Protein AF-A0A842QML7-F1 (afdb_monomer_lite)

Secondary structure (DSSP, 8-state):
-HHHHHHHHHHHHHHHTT-HHHHHHHHHHHHHTTSS-HHHHHHHHHHHHHHHHHHHHHHHHHHHHHHHHHHHHHHHHHHHHHHHHHHHHHT-

pLDDT: mean 72.9, std 10.42, range [48.03, 86.75]

Foldseek 3Di:
DVVVVVVLLVVQCVVQVPDLVSLLVSLVVCVVVVNDDPVVSVVSSVVSVVVSVVVVVVCVVVVVVVVVVVVVVVVVVVVVVVVVVVVVVVVD

Radius of gyration: 24.63 Å; chains: 1; bounding box: 55×16×68 Å

Structure (mmCIF, N/CA/C/O backbone):
data_AF-A0A842QML7-F1
#
_entry.id   AF-A0A842QML7-F1
#
loop_
_atom_site.group_PDB
_atom_site.id
_atom_site.type_symbol
_atom_site.label_atom_id
_atom_site.label_alt_id
_atom_site.label_comp_id
_atom_site.label_asym_id
_atom_site.label_entity_id
_atom_site.label_seq_id
_atom_site.pdbx_PDB_ins_code
_atom_site.Cartn_x
_atom_site.Cartn_y
_atom_site.Cartn_z
_atom_site.occupancy
_atom_site.B_iso_or_equiv
_atom_site.auth_seq_id
_atom_site.auth_comp_id
_atom_site.auth_asym_id
_atom_site.auth_atom_id
_atom_site.pdbx_PDB_model_num
ATOM 1 N N . MET A 1 1 ? -24.399 -3.023 6.210 1.00 48.38 1 MET A N 1
ATOM 2 C CA . MET A 1 1 ? -23.421 -2.572 7.237 1.00 48.38 1 MET A CA 1
ATOM 3 C C . MET A 1 1 ? -21.976 -2.980 6.935 1.00 48.38 1 MET A C 1
ATOM 5 O O . MET A 1 1 ? -21.125 -2.101 6.936 1.00 48.38 1 MET A O 1
ATOM 9 N N . LYS A 1 2 ? -21.661 -4.261 6.657 1.00 53.47 2 LYS A N 1
ATOM 10 C CA . LYS A 1 2 ? -20.277 -4.693 6.330 1.00 53.47 2 LYS A CA 1
ATOM 11 C C . LYS A 1 2 ? -19.659 -3.959 5.129 1.00 53.47 2 LYS A C 1
ATOM 13 O O . LYS A 1 2 ? -18.466 -3.677 5.152 1.00 53.47 2 LYS A O 1
ATOM 18 N N . GLU A 1 3 ? -20.458 -3.637 4.114 1.00 55.38 3 GLU A N 1
ATOM 19 C CA . GLU A 1 3 ? -19.985 -2.938 2.909 1.00 55.38 3 GLU A CA 1
ATOM 20 C C . GLU A 1 3 ? -19.673 -1.465 3.169 1.00 55.38 3 GLU A C 1
ATOM 22 O O . GLU A 1 3 ? -18.588 -1.010 2.843 1.00 55.38 3 GLU A O 1
ATOM 27 N N . THR A 1 4 ? -20.524 -0.754 3.906 1.00 62.28 4 THR A N 1
ATOM 28 C CA . THR A 1 4 ? -20.290 0.650 4.280 1.00 62.28 4 THR A CA 1
ATOM 29 C C . THR A 1 4 ? -19.011 0.828 5.103 1.00 62.28 4 THR A C 1
ATOM 31 O O . THR A 1 4 ? -18.260 1.778 4.900 1.00 62.28 4 THR A O 1
ATOM 34 N N . ILE A 1 5 ? -18.720 -0.111 6.013 1.00 60.50 5 ILE A N 1
ATOM 35 C CA . ILE A 1 5 ? -17.463 -0.113 6.775 1.00 60.50 5 ILE A CA 1
ATOM 36 C C . ILE A 1 5 ? -16.282 -0.365 5.838 1.00 60.50 5 ILE A C 1
ATOM 38 O O . ILE A 1 5 ? -15.260 0.296 5.976 1.00 60.50 5 ILE A O 1
ATOM 42 N N . ARG A 1 6 ? -16.416 -1.287 4.877 1.00 57.78 6 ARG A N 1
ATOM 43 C CA . ARG A 1 6 ? -15.380 -1.584 3.880 1.00 57.78 6 ARG A CA 1
ATOM 44 C C . ARG A 1 6 ? -15.099 -0.385 2.973 1.00 57.78 6 ARG A C 1
ATOM 46 O O . ARG A 1 6 ? -13.933 -0.132 2.693 1.00 57.78 6 ARG A O 1
ATOM 53 N N . ASP A 1 7 ? -16.117 0.372 2.588 1.00 57.34 7 ASP A N 1
ATOM 54 C CA . ASP A 1 7 ? -15.974 1.548 1.726 1.00 57.34 7 ASP A CA 1
ATOM 55 C C . ASP A 1 7 ? -15.379 2.740 2.475 1.00 57.34 7 ASP A C 1
ATOM 57 O O . ASP A 1 7 ? -14.424 3.351 2.000 1.00 57.34 7 ASP A O 1
ATOM 61 N N . ILE A 1 8 ? -15.836 3.014 3.701 1.00 60.75 8 ILE A N 1
ATOM 62 C CA . ILE A 1 8 ? -15.225 4.030 4.577 1.00 60.75 8 ILE A CA 1
ATOM 63 C C . ILE A 1 8 ? -13.778 3.650 4.904 1.00 60.75 8 ILE A C 1
ATOM 65 O O . ILE A 1 8 ? -12.899 4.509 4.979 1.00 60.75 8 ILE A O 1
ATOM 69 N N . PHE A 1 9 ? -13.512 2.358 5.072 1.00 60.72 9 PHE A N 1
ATOM 70 C CA . PHE A 1 9 ? -12.173 1.838 5.268 1.00 60.72 9 PHE A CA 1
ATOM 71 C C . PHE A 1 9 ? -11.314 2.008 4.018 1.00 60.72 9 PHE A C 1
ATOM 73 O O . PHE A 1 9 ? -10.198 2.482 4.142 1.00 60.72 9 PHE A O 1
ATOM 80 N N . LEU A 1 10 ? -11.809 1.698 2.820 1.00 60.28 10 LEU A N 1
ATOM 81 C CA . LEU A 1 10 ? -11.080 1.896 1.563 1.00 60.28 10 LEU A CA 1
ATOM 82 C C . LEU A 1 10 ? -10.828 3.381 1.270 1.00 60.28 10 LEU A C 1
ATOM 84 O O . LEU A 1 10 ? -9.717 3.733 0.881 1.00 60.28 10 LEU A O 1
ATOM 88 N N . MET A 1 11 ? -11.794 4.262 1.540 1.00 58.31 11 MET A N 1
ATOM 89 C CA . MET A 1 11 ? -11.622 5.716 1.431 1.00 58.31 11 MET A CA 1
ATOM 90 C C . MET A 1 11 ? -10.637 6.254 2.480 1.00 58.31 11 MET A C 1
ATOM 92 O O . MET A 1 11 ? -9.763 7.064 2.166 1.00 58.31 11 MET A O 1
ATOM 96 N N . GLY A 1 12 ? -10.718 5.759 3.718 1.00 55.59 12 GLY A N 1
ATOM 97 C CA . GLY A 1 12 ? -9.793 6.096 4.798 1.00 55.59 12 GLY A CA 1
ATOM 98 C C . GLY A 1 12 ? -8.380 5.570 4.547 1.00 55.59 12 GLY A C 1
ATOM 99 O O . GLY A 1 12 ? -7.412 6.283 4.766 1.00 55.59 12 GLY A O 1
ATOM 100 N N . VAL A 1 13 ? -8.236 4.355 4.023 1.00 54.75 13 VAL A N 1
ATOM 101 C CA . VAL A 1 13 ? -6.957 3.750 3.626 1.00 54.75 13 VAL A CA 1
ATOM 102 C C . VAL A 1 13 ? -6.373 4.486 2.421 1.00 54.75 13 VAL A C 1
ATOM 104 O O . VAL A 1 13 ? -5.176 4.766 2.418 1.00 54.75 13 VAL A O 1
ATOM 107 N N . GLY A 1 14 ? -7.200 4.885 1.452 1.00 56.28 14 GLY A N 1
ATOM 108 C CA . GLY A 1 14 ? -6.779 5.685 0.301 1.00 56.28 14 GLY A CA 1
ATOM 109 C C . GLY A 1 14 ? -6.130 7.011 0.707 1.00 56.28 14 GLY A C 1
ATOM 110 O O . GLY A 1 14 ? -5.072 7.354 0.189 1.00 56.28 14 GLY A O 1
ATOM 111 N N . ALA A 1 15 ? -6.689 7.707 1.704 1.00 50.72 15 ALA A N 1
ATOM 112 C CA . ALA A 1 15 ? -6.170 8.993 2.185 1.00 50.72 15 ALA A CA 1
ATOM 113 C C . ALA A 1 15 ? -5.152 8.893 3.351 1.00 50.72 15 ALA A C 1
ATOM 115 O O . ALA A 1 15 ? -4.383 9.829 3.588 1.00 50.72 15 ALA A O 1
ATOM 116 N N . ALA A 1 16 ? -5.122 7.783 4.103 1.00 51.88 16 ALA A N 1
ATOM 117 C CA . ALA A 1 16 ? -4.378 7.664 5.368 1.00 51.88 16 ALA A CA 1
ATOM 118 C C . ALA A 1 16 ? -3.282 6.577 5.406 1.00 51.88 16 ALA A C 1
ATOM 120 O O . ALA A 1 16 ? -2.575 6.485 6.414 1.00 51.88 16 ALA A O 1
ATOM 121 N N . SER A 1 17 ? -3.098 5.772 4.350 1.00 56.22 17 SER A N 1
ATOM 122 C CA . SER A 1 17 ? -2.298 4.523 4.365 1.00 56.22 17 SER A CA 1
ATOM 123 C C . SER A 1 17 ? -0.805 4.627 4.711 1.00 56.22 17 SER A C 1
ATOM 125 O O . SER A 1 17 ? -0.129 3.598 4.822 1.00 56.22 17 SER A O 1
ATOM 127 N N . LEU A 1 18 ? -0.234 5.805 4.955 1.00 56.53 18 LEU A N 1
ATOM 128 C CA . LEU A 1 18 ? 1.207 5.888 5.188 1.00 56.53 18 LEU A CA 1
ATOM 129 C C . LEU A 1 18 ? 1.645 5.570 6.625 1.00 56.53 18 LEU A C 1
ATOM 131 O O . LEU A 1 18 ? 2.732 5.013 6.778 1.00 56.53 18 LEU A O 1
ATOM 135 N N . THR A 1 19 ? 0.833 5.763 7.673 1.00 68.38 19 THR A N 1
ATOM 136 C CA . THR A 1 19 ? 1.308 5.560 9.063 1.00 68.38 19 THR A CA 1
ATOM 137 C C . THR A 1 19 ? 0.285 4.937 10.018 1.00 68.38 19 THR A C 1
ATOM 139 O O . THR A 1 19 ? -0.894 5.281 10.018 1.00 68.38 19 THR A O 1
ATOM 142 N N . ARG A 1 20 ? 0.772 4.052 10.906 1.00 72.75 20 ARG A N 1
ATOM 143 C CA . ARG A 1 20 ? -0.012 3.394 11.973 1.00 72.75 20 ARG A CA 1
ATOM 144 C C . ARG A 1 20 ? -0.787 4.397 12.838 1.00 72.75 20 ARG A C 1
ATOM 146 O O . ARG A 1 20 ? -1.950 4.176 13.141 1.00 72.75 20 ARG A O 1
ATOM 153 N N . LYS A 1 21 ? -0.172 5.544 13.139 1.00 71.62 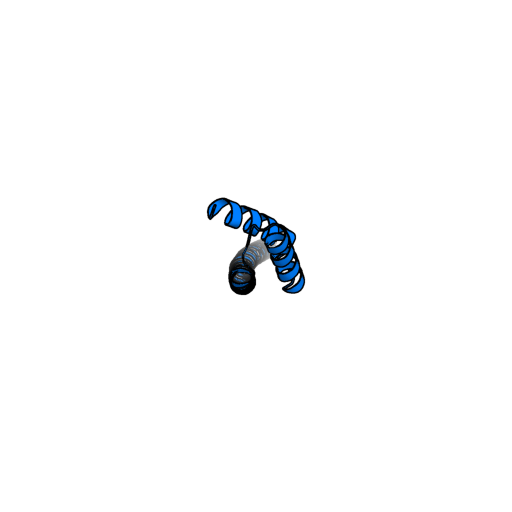21 LYS A N 1
ATOM 154 C CA . LYS A 1 21 ? -0.774 6.641 13.912 1.00 71.62 21 LYS A CA 1
ATOM 155 C C . LYS A 1 21 ? -2.022 7.232 13.242 1.00 71.62 21 LYS A C 1
ATOM 157 O O . LYS A 1 21 ? -2.990 7.568 13.916 1.00 71.62 21 LYS A O 1
ATOM 162 N N . LYS A 1 22 ? -2.025 7.344 11.909 1.00 73.75 22 LYS A N 1
ATOM 163 C CA . LYS A 1 22 ? -3.204 7.805 11.163 1.00 73.75 22 LYS A CA 1
ATOM 164 C C . LYS A 1 22 ? -4.309 6.750 11.161 1.00 73.75 22 LYS A C 1
ATOM 166 O O . LYS A 1 22 ? -5.455 7.109 11.398 1.00 73.75 22 LYS A O 1
ATOM 171 N N . ALA A 1 23 ? -3.963 5.472 10.997 1.00 73.38 23 ALA A N 1
ATOM 172 C CA . ALA A 1 23 ? -4.921 4.370 11.115 1.00 73.38 23 ALA A CA 1
ATOM 173 C C . ALA A 1 23 ? -5.587 4.335 12.504 1.00 73.38 23 ALA A C 1
ATOM 175 O O . ALA A 1 23 ? -6.809 4.263 12.602 1.00 73.38 23 ALA A O 1
ATOM 176 N N . GLU A 1 24 ? -4.800 4.480 13.573 1.00 77.19 24 GLU A N 1
ATOM 177 C CA . GLU A 1 24 ? -5.301 4.574 14.949 1.00 77.19 24 GLU A CA 1
ATOM 178 C C . GLU A 1 24 ? -6.252 5.763 15.140 1.00 77.19 24 GLU A C 1
ATOM 180 O O . GLU A 1 24 ? -7.315 5.607 15.739 1.00 77.19 24 GLU A O 1
ATOM 185 N N . ASN A 1 25 ? -5.927 6.935 14.586 1.00 79.06 25 ASN A N 1
ATOM 186 C CA . ASN A 1 25 ? -6.798 8.111 14.657 1.00 79.06 25 ASN A CA 1
ATOM 187 C C . ASN A 1 25 ? -8.117 7.919 13.895 1.00 79.06 25 ASN A C 1
ATOM 189 O O . ASN A 1 25 ? -9.176 8.269 14.416 1.00 79.06 25 ASN A O 1
ATOM 193 N N . THR A 1 26 ? -8.074 7.345 12.691 1.00 75.75 26 THR A N 1
ATOM 194 C CA . THR A 1 26 ? -9.277 7.062 11.894 1.00 75.75 26 THR A CA 1
ATOM 195 C C . THR A 1 26 ? -10.179 6.065 12.609 1.00 75.75 26 THR A C 1
ATOM 197 O O . THR A 1 26 ? -11.380 6.294 12.736 1.00 75.75 26 THR A O 1
ATOM 200 N N . VAL A 1 27 ? -9.604 4.988 13.144 1.00 77.75 27 VAL A N 1
ATOM 201 C CA . VAL A 1 27 ? -10.365 3.973 13.875 1.00 77.75 27 VAL A CA 1
ATOM 202 C C . VAL A 1 27 ? -10.935 4.543 15.174 1.00 77.75 27 VAL A C 1
ATOM 204 O O . VAL A 1 27 ? -12.112 4.334 15.453 1.00 77.75 27 VAL A O 1
ATOM 207 N N . ARG A 1 28 ? -10.177 5.353 15.926 1.00 81.00 28 ARG A N 1
ATOM 208 C CA . ARG A 1 28 ? -10.703 6.065 17.106 1.00 81.00 28 ARG A CA 1
ATOM 209 C C . ARG A 1 28 ? -11.863 6.995 16.759 1.00 81.00 28 ARG A C 1
ATOM 211 O O . ARG A 1 28 ? -12.813 7.079 17.530 1.00 81.00 28 ARG A O 1
ATOM 218 N N . ALA A 1 29 ? -11.812 7.684 15.620 1.00 79.56 29 ALA A N 1
ATOM 219 C CA . ALA A 1 29 ? -12.914 8.531 15.171 1.00 79.56 29 ALA A CA 1
ATOM 220 C C . ALA A 1 29 ? -14.172 7.709 14.842 1.00 79.56 29 ALA A C 1
ATOM 222 O O . ALA A 1 29 ? -15.279 8.137 15.156 1.00 79.56 29 ALA A O 1
ATOM 223 N N . LEU A 1 30 ? -14.009 6.518 14.260 1.00 78.44 30 LEU A N 1
ATOM 224 C CA . LEU A 1 30 ? -15.116 5.603 13.969 1.00 78.44 30 LEU A CA 1
ATOM 225 C C . LEU A 1 30 ? -15.719 4.993 15.243 1.00 78.44 30 LEU A C 1
ATOM 227 O O . LEU A 1 30 ? -16.939 4.886 15.341 1.00 78.44 30 LEU A O 1
ATOM 231 N N . VAL A 1 31 ? -14.889 4.679 16.242 1.00 82.25 31 VAL A N 1
ATOM 232 C CA . VAL A 1 31 ? -15.354 4.250 17.571 1.00 82.25 31 VAL A CA 1
ATOM 233 C C . VAL A 1 31 ? -16.124 5.372 18.268 1.00 82.25 31 VAL A C 1
ATOM 235 O O . VAL A 1 31 ? -17.231 5.155 18.748 1.00 82.25 31 VAL A O 1
ATOM 238 N N . LYS A 1 32 ? -15.596 6.605 18.255 1.00 82.44 32 LYS A N 1
ATOM 239 C CA . LYS A 1 32 ? -16.284 7.780 18.822 1.00 82.44 32 LYS A CA 1
ATOM 240 C C . LYS A 1 32 ? -17.636 8.069 18.169 1.00 82.44 32 LYS A C 1
ATOM 242 O O . LYS A 1 32 ? -18.513 8.615 18.822 1.00 82.44 32 LYS A O 1
ATOM 247 N N . LYS A 1 33 ? -17.804 7.715 16.893 1.00 82.88 33 LYS A N 1
ATOM 248 C CA . LYS A 1 33 ? -19.070 7.852 16.159 1.00 82.88 33 LYS A CA 1
ATOM 249 C C . LYS A 1 33 ? -20.049 6.697 16.413 1.00 82.88 33 LYS A C 1
ATOM 251 O O . LYS A 1 33 ? -21.103 6.674 15.791 1.00 82.88 33 LYS A O 1
ATOM 256 N N . GLY A 1 34 ? -19.701 5.731 17.269 1.00 80.75 34 GLY A N 1
ATOM 257 C CA . GLY A 1 34 ? -20.527 4.551 17.549 1.00 80.75 34 GLY A CA 1
ATOM 258 C C . GLY A 1 34 ? -20.590 3.545 16.396 1.00 80.75 34 GLY A C 1
ATOM 259 O O . GLY A 1 34 ? -21.381 2.612 16.435 1.00 80.75 34 GLY A O 1
ATOM 260 N N . ILE A 1 35 ? -19.762 3.725 15.362 1.00 77.81 35 ILE A N 1
ATOM 261 C CA . ILE A 1 35 ? -19.741 2.868 14.167 1.00 77.81 35 ILE A CA 1
ATOM 262 C C . ILE A 1 35 ? -18.936 1.589 14.437 1.00 77.81 35 ILE A C 1
ATOM 264 O O . ILE A 1 35 ? -19.152 0.566 13.790 1.00 77.81 35 ILE A O 1
ATOM 268 N N . LEU A 1 36 ? -17.993 1.647 15.382 1.00 76.00 36 LEU A N 1
ATOM 269 C CA . LEU A 1 36 ? -17.134 0.531 15.763 1.00 76.00 36 LEU A CA 1
ATOM 270 C C . LEU A 1 36 ? -17.078 0.351 17.276 1.00 76.00 36 LEU A C 1
ATOM 272 O O . LEU A 1 36 ? -16.970 1.319 18.023 1.00 76.00 36 LEU A O 1
ATOM 276 N N . ASP A 1 37 ? -17.060 -0.907 17.707 1.00 80.12 37 ASP A N 1
ATOM 277 C CA . ASP A 1 37 ? -16.781 -1.265 19.094 1.00 80.12 37 ASP A CA 1
ATOM 278 C C . ASP A 1 37 ? -15.277 -1.103 19.399 1.00 80.12 37 ASP A C 1
ATOM 280 O O . ASP A 1 37 ? -14.410 -1.375 18.556 1.00 80.12 37 ASP A O 1
ATOM 284 N N . ASN A 1 38 ? -14.949 -0.703 20.629 1.00 76.81 38 ASN A N 1
ATOM 285 C CA . ASN A 1 38 ? -13.576 -0.652 21.133 1.00 76.81 38 ASN A CA 1
ATOM 286 C C . ASN A 1 38 ? -12.839 -1.989 20.967 1.00 76.81 38 ASN A C 1
ATOM 288 O O . ASN A 1 38 ? -11.654 -1.979 20.630 1.00 76.81 38 ASN A O 1
ATOM 292 N N . LYS A 1 39 ? -13.512 -3.135 21.123 1.00 77.75 39 LYS A N 1
ATOM 293 C CA . LYS A 1 39 ? -12.898 -4.456 20.894 1.00 77.75 39 LYS A CA 1
ATOM 294 C C . LYS A 1 39 ? -12.495 -4.674 19.434 1.00 77.75 39 LYS A C 1
ATOM 296 O O . LYS A 1 39 ? -11.445 -5.252 19.168 1.00 77.75 39 LYS A O 1
ATOM 301 N N . GLN A 1 40 ? -13.287 -4.173 18.489 1.00 73.81 40 GLN A N 1
ATOM 302 C CA . GLN A 1 40 ? -13.039 -4.347 17.052 1.00 73.81 40 GLN A CA 1
ATOM 303 C C . GLN A 1 40 ? -11.971 -3.384 16.518 1.00 73.81 40 GLN A C 1
ATOM 305 O O . GLN A 1 40 ? -11.361 -3.637 15.479 1.00 73.81 40 GLN A O 1
ATOM 310 N N . SER A 1 41 ? -11.700 -2.296 17.242 1.00 73.25 41 SER A N 1
ATOM 311 C CA . SER A 1 41 ? -10.734 -1.270 16.843 1.00 73.25 41 SER A CA 1
ATOM 312 C C . SER A 1 41 ? -9.320 -1.827 16.612 1.00 73.25 41 SER A C 1
ATOM 314 O O . SER A 1 41 ? -8.704 -1.560 15.576 1.00 73.25 41 SER A O 1
ATOM 316 N N . GLY A 1 42 ? -8.821 -2.660 17.532 1.00 76.81 42 GLY A N 1
ATOM 317 C CA . GLY A 1 42 ? -7.478 -3.238 17.462 1.00 76.81 42 GLY A CA 1
ATOM 318 C C . GLY A 1 42 ? -7.310 -4.224 16.305 1.00 76.81 42 GLY A C 1
ATOM 319 O O . GLY A 1 42 ? -6.307 -4.178 15.586 1.00 76.81 42 GLY A O 1
ATOM 320 N N . GLU A 1 43 ? -8.310 -5.077 16.071 1.00 81.19 43 GLU A N 1
ATOM 321 C CA . GLU A 1 43 ? -8.314 -6.001 14.931 1.00 81.19 43 GLU A CA 1
ATOM 322 C C . GLU A 1 43 ? -8.311 -5.259 13.599 1.00 81.19 43 GLU A C 1
ATOM 324 O O . GLU A 1 43 ? -7.571 -5.627 12.685 1.00 81.19 43 GLU A O 1
ATOM 329 N N . ILE A 1 44 ? -9.095 -4.187 13.497 1.00 77.31 44 ILE A N 1
ATOM 330 C CA . ILE A 1 44 ? -9.183 -3.382 12.282 1.00 77.31 44 ILE A CA 1
ATOM 331 C C . ILE A 1 44 ? -7.842 -2.724 11.988 1.00 77.31 44 ILE A C 1
ATOM 333 O O . ILE A 1 44 ? -7.360 -2.859 10.865 1.00 77.31 44 ILE A O 1
ATOM 337 N N . ILE A 1 45 ? -7.191 -2.114 12.986 1.00 76.56 45 ILE A N 1
ATOM 338 C CA . ILE A 1 45 ? -5.854 -1.515 12.837 1.00 76.56 45 ILE A CA 1
ATOM 339 C C . ILE A 1 45 ? -4.847 -2.558 12.333 1.00 76.56 45 ILE A C 1
ATOM 341 O O . ILE A 1 45 ? -4.145 -2.330 11.344 1.00 76.56 45 ILE A O 1
ATOM 345 N N . ASN A 1 46 ? -4.808 -3.732 12.967 1.00 81.00 46 ASN A N 1
ATOM 346 C CA . ASN A 1 46 ? -3.913 -4.817 12.567 1.00 81.00 46 ASN A CA 1
ATOM 347 C C . ASN A 1 46 ? -4.199 -5.304 11.142 1.00 81.00 46 ASN A C 1
ATOM 349 O O . ASN A 1 46 ? -3.269 -5.562 10.370 1.00 81.00 46 ASN A O 1
ATOM 353 N N . ARG A 1 47 ? -5.476 -5.385 10.760 1.00 79.25 47 ARG A N 1
ATOM 354 C CA . ARG A 1 47 ? -5.888 -5.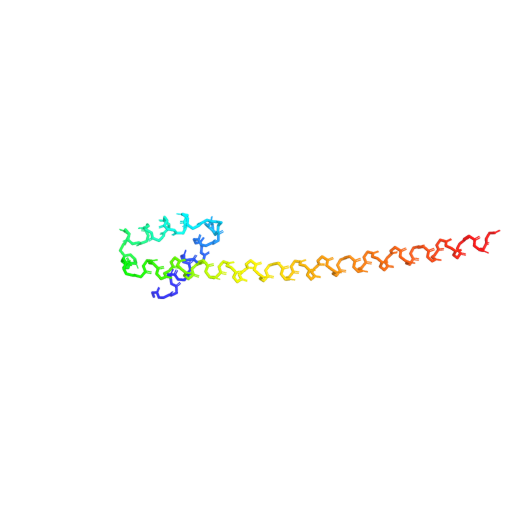749 9.405 1.00 79.25 47 ARG A CA 1
ATOM 355 C C . ARG A 1 47 ? -5.442 -4.706 8.381 1.00 79.25 47 ARG A C 1
ATOM 357 O O . ARG A 1 47 ? -4.906 -5.112 7.353 1.00 79.25 47 ARG A O 1
ATOM 364 N N . MET A 1 48 ? -5.547 -3.400 8.670 1.00 75.94 48 MET A N 1
ATOM 365 C CA . MET A 1 48 ? -5.038 -2.356 7.755 1.00 75.94 48 MET A CA 1
ATOM 366 C C . MET A 1 48 ? -3.534 -2.478 7.557 1.00 75.94 48 MET A C 1
ATOM 368 O O . MET A 1 48 ? -3.053 -2.343 6.437 1.00 75.94 48 MET A O 1
ATOM 372 N N . MET A 1 49 ? -2.781 -2.746 8.626 1.00 78.94 49 MET A N 1
ATOM 373 C CA . MET A 1 49 ? -1.325 -2.867 8.533 1.00 78.94 49 MET A CA 1
ATOM 374 C C . MET A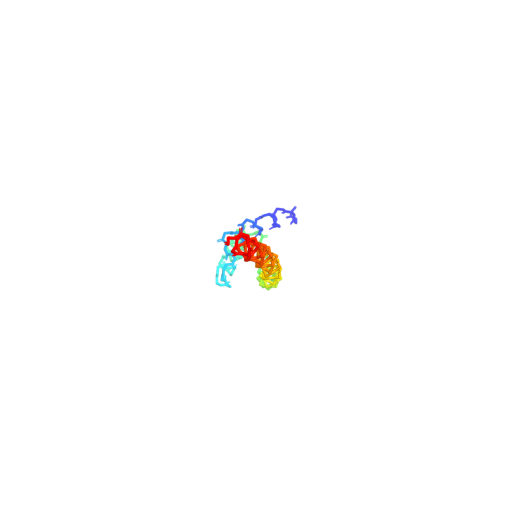 1 49 ? -0.903 -4.083 7.698 1.00 78.94 49 MET A C 1
ATOM 376 O O . MET A 1 49 ? 0.031 -3.983 6.903 1.00 78.94 49 MET A O 1
ATOM 380 N N . ARG A 1 50 ? -1.618 -5.210 7.817 1.00 81.50 50 ARG A N 1
ATOM 381 C CA . ARG A 1 50 ? -1.385 -6.403 6.982 1.00 81.50 50 ARG A CA 1
ATOM 382 C C . ARG A 1 50 ? -1.758 -6.169 5.518 1.00 81.50 50 ARG A C 1
ATOM 384 O O . ARG A 1 50 ? -0.995 -6.541 4.631 1.00 81.50 50 ARG A O 1
ATOM 391 N N . GLU A 1 51 ? -2.906 -5.546 5.262 1.00 77.12 51 GLU A N 1
ATOM 392 C CA . GLU A 1 51 ? -3.346 -5.164 3.912 1.00 77.12 51 GLU A CA 1
ATOM 393 C C . GLU A 1 51 ? -2.343 -4.206 3.261 1.00 77.12 51 GLU A C 1
ATOM 395 O O . GLU A 1 51 ? -1.912 -4.435 2.133 1.00 77.12 51 GLU A O 1
ATOM 400 N N . LYS A 1 52 ? -1.873 -3.196 4.002 1.00 76.38 52 LYS A N 1
ATOM 401 C CA . LYS A 1 52 ? -0.825 -2.273 3.553 1.00 76.38 52 LYS A CA 1
ATOM 402 C C . LYS A 1 52 ? 0.441 -3.016 3.134 1.00 76.38 52 LYS A C 1
ATOM 404 O O . LYS A 1 52 ? 0.974 -2.726 2.068 1.00 76.38 52 LYS A O 1
ATOM 409 N N . ALA A 1 53 ? 0.921 -3.957 3.948 1.00 78.25 53 ALA A N 1
ATOM 410 C CA . ALA A 1 53 ? 2.116 -4.734 3.624 1.00 78.25 53 ALA A CA 1
ATOM 411 C C . ALA A 1 53 ? 1.930 -5.546 2.330 1.00 78.25 53 ALA A C 1
ATOM 413 O O . ALA A 1 53 ? 2.796 -5.515 1.459 1.00 78.25 53 ALA A O 1
ATOM 414 N N . LYS A 1 54 ? 0.767 -6.190 2.155 1.00 80.56 54 LYS A N 1
ATOM 415 C CA . LYS A 1 54 ? 0.427 -6.914 0.918 1.00 80.56 54 LYS A CA 1
ATOM 416 C C . LYS A 1 54 ? 0.372 -5.993 -0.301 1.00 80.56 54 LYS A C 1
ATOM 418 O O . LYS A 1 54 ? 0.881 -6.355 -1.359 1.00 80.56 54 LYS A O 1
ATOM 423 N N . ILE A 1 55 ? -0.232 -4.813 -0.164 1.00 76.94 55 ILE A N 1
ATOM 424 C CA . ILE A 1 55 ? -0.320 -3.821 -1.242 1.00 76.94 55 ILE A CA 1
ATOM 425 C C . ILE A 1 55 ? 1.075 -3.297 -1.595 1.00 76.94 55 ILE A C 1
ATOM 427 O O . ILE A 1 55 ? 1.418 -3.245 -2.770 1.00 76.94 55 ILE A O 1
ATOM 431 N N . GLN A 1 56 ? 1.911 -2.977 -0.603 1.00 76.69 56 GLN A N 1
ATOM 432 C CA . GLN A 1 56 ? 3.299 -2.564 -0.835 1.00 76.69 56 GLN A CA 1
ATOM 433 C C . GLN A 1 56 ? 4.110 -3.649 -1.543 1.00 76.69 56 GLN A C 1
ATOM 435 O O . GLN A 1 56 ? 4.869 -3.346 -2.461 1.00 76.69 56 GLN A O 1
ATOM 440 N N . GLU A 1 57 ? 3.945 -4.910 -1.149 1.00 82.69 57 GLU A N 1
ATOM 441 C CA . GLU A 1 57 ? 4.627 -6.024 -1.799 1.00 82.69 57 GLU A CA 1
ATOM 442 C C . GLU A 1 57 ? 4.165 -6.201 -3.252 1.00 82.69 57 GLU A C 1
ATOM 444 O O . GLU A 1 57 ? 5.003 -6.365 -4.141 1.00 82.69 57 GLU A O 1
ATOM 449 N N . ARG A 1 58 ? 2.853 -6.114 -3.516 1.00 78.19 58 ARG A N 1
ATOM 450 C CA . ARG A 1 58 ? 2.299 -6.163 -4.878 1.00 78.19 58 ARG A CA 1
ATOM 451 C C . ARG A 1 58 ? 2.807 -5.014 -5.737 1.00 78.19 58 ARG A C 1
ATOM 453 O O . ARG A 1 58 ? 3.372 -5.278 -6.791 1.00 78.19 58 ARG A O 1
ATOM 460 N N . LEU A 1 59 ? 2.723 -3.777 -5.249 1.00 76.69 59 LEU A N 1
ATOM 461 C CA . LEU A 1 59 ? 3.242 -2.599 -5.952 1.00 76.69 59 LEU A CA 1
ATOM 462 C C . LEU A 1 59 ? 4.741 -2.722 -6.236 1.00 76.69 59 LEU A C 1
ATOM 464 O O . LEU A 1 59 ? 5.198 -2.368 -7.319 1.00 76.69 59 LEU A O 1
ATOM 468 N N . LYS A 1 60 ? 5.522 -3.266 -5.294 1.00 77.88 60 LYS A N 1
ATOM 469 C CA . LYS A 1 60 ? 6.955 -3.504 -5.498 1.00 77.88 60 LYS A CA 1
ATOM 470 C C . LYS A 1 60 ? 7.201 -4.567 -6.570 1.00 77.88 60 LYS A C 1
ATOM 472 O O . LYS A 1 60 ? 8.077 -4.375 -7.411 1.00 77.88 60 LYS A O 1
ATOM 477 N N . LYS A 1 61 ? 6.448 -5.671 -6.570 1.00 83.00 61 LYS A N 1
ATOM 478 C CA . LYS A 1 61 ? 6.551 -6.736 -7.586 1.00 83.00 61 LYS A CA 1
ATOM 479 C C . LYS A 1 61 ? 6.124 -6.255 -8.973 1.00 83.00 61 LYS A C 1
ATOM 481 O O . LYS A 1 61 ? 6.838 -6.489 -9.942 1.00 83.00 61 LYS A O 1
ATOM 486 N N . GLU A 1 62 ? 5.003 -5.554 -9.066 1.00 80.94 62 GLU A N 1
ATOM 487 C CA . GLU A 1 62 ? 4.487 -5.009 -10.323 1.00 80.94 62 GLU A CA 1
ATOM 488 C C . GLU A 1 62 ? 5.409 -3.913 -10.860 1.00 80.94 62 GLU A C 1
ATOM 490 O O . GLU A 1 62 ? 5.855 -3.994 -12.001 1.00 80.94 62 GLU A O 1
ATOM 495 N N . GLY A 1 63 ? 5.821 -2.968 -10.012 1.00 79.38 63 GLY A N 1
ATOM 496 C CA . GLY A 1 63 ? 6.764 -1.918 -10.390 1.00 79.38 63 GLY A CA 1
ATOM 497 C C . GLY A 1 63 ? 8.119 -2.470 -10.835 1.00 79.38 63 GLY A C 1
ATOM 498 O O . GLY A 1 63 ? 8.661 -2.039 -11.851 1.00 79.38 63 GLY A O 1
ATOM 499 N N . THR A 1 64 ? 8.667 -3.473 -10.140 1.00 82.62 64 THR A N 1
ATOM 500 C CA . THR A 1 64 ? 9.922 -4.114 -10.579 1.00 82.62 64 THR A CA 1
ATOM 501 C C . THR A 1 64 ? 9.760 -4.879 -11.889 1.00 82.62 64 THR A C 1
ATOM 503 O O . THR A 1 64 ? 10.677 -4.856 -12.713 1.00 82.62 64 THR A O 1
ATOM 506 N N . ALA A 1 65 ? 8.615 -5.522 -12.127 1.00 84.31 65 ALA A N 1
ATOM 507 C CA . ALA A 1 65 ? 8.323 -6.168 -13.402 1.00 84.31 65 ALA A CA 1
ATOM 508 C C . ALA A 1 65 ? 8.231 -5.145 -14.546 1.00 84.31 65 ALA A C 1
ATOM 510 O O . ALA A 1 65 ? 8.832 -5.364 -15.602 1.00 84.31 65 ALA A O 1
ATOM 511 N N . GLU A 1 66 ? 7.555 -4.020 -14.318 1.00 82.69 66 GLU A N 1
ATOM 512 C CA . GLU A 1 66 ? 7.402 -2.924 -15.278 1.00 82.69 66 GLU A CA 1
ATOM 513 C C . GLU A 1 66 ? 8.765 -2.309 -15.628 1.00 82.69 66 GLU A C 1
ATOM 515 O O . GLU A 1 66 ? 9.166 -2.275 -16.792 1.00 82.69 66 GLU A O 1
ATOM 520 N N . VAL A 1 67 ? 9.559 -1.949 -14.613 1.00 83.81 67 VAL A N 1
ATOM 521 C CA . VAL A 1 67 ? 10.924 -1.423 -14.785 1.00 83.81 67 VAL A CA 1
ATOM 522 C C . VAL A 1 67 ? 11.804 -2.417 -15.544 1.00 83.81 67 VAL A C 1
ATOM 524 O O . VAL A 1 67 ? 12.567 -2.033 -16.434 1.00 83.81 67 VAL A O 1
ATOM 527 N N . ARG A 1 68 ? 11.690 -3.717 -15.248 1.00 83.88 68 ARG A N 1
ATOM 528 C CA . ARG A 1 68 ? 12.465 -4.760 -15.931 1.00 83.88 68 ARG A CA 1
ATOM 529 C C . ARG A 1 68 ? 12.051 -4.919 -17.395 1.00 83.88 68 ARG A C 1
ATOM 531 O O . ARG A 1 68 ? 12.928 -5.128 -18.238 1.00 83.88 68 ARG A O 1
ATOM 538 N N . LYS A 1 69 ? 10.757 -4.811 -17.716 1.00 86.69 69 LYS A N 1
ATOM 539 C CA . LYS A 1 69 ? 10.256 -4.804 -19.102 1.00 86.69 69 LYS A CA 1
ATOM 540 C C . LYS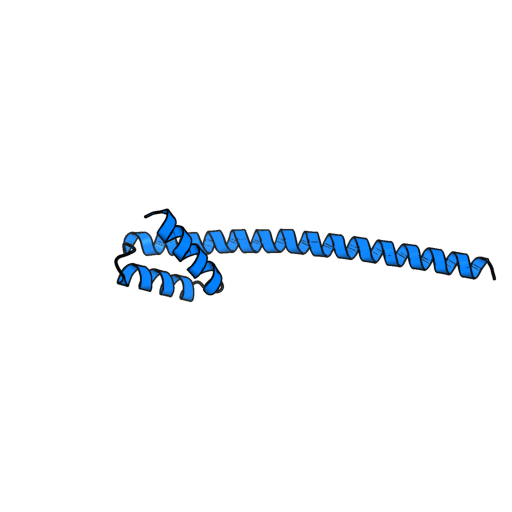 A 1 69 ? 10.787 -3.592 -19.862 1.00 86.69 69 LYS A C 1
ATOM 542 O O . LYS A 1 69 ? 11.365 -3.768 -20.934 1.00 86.69 69 LYS A O 1
ATOM 547 N N . THR A 1 70 ? 10.678 -2.401 -19.280 1.00 84.62 70 THR A N 1
ATOM 548 C CA . THR A 1 70 ? 11.165 -1.153 -19.883 1.00 84.62 70 THR A CA 1
ATOM 549 C C . THR A 1 70 ? 12.670 -1.207 -20.126 1.00 84.62 70 THR A C 1
ATOM 551 O O . THR A 1 70 ? 13.123 -0.946 -21.238 1.00 84.62 70 THR A O 1
ATOM 554 N N . ARG A 1 71 ? 13.454 -1.678 -19.147 1.00 83.12 71 A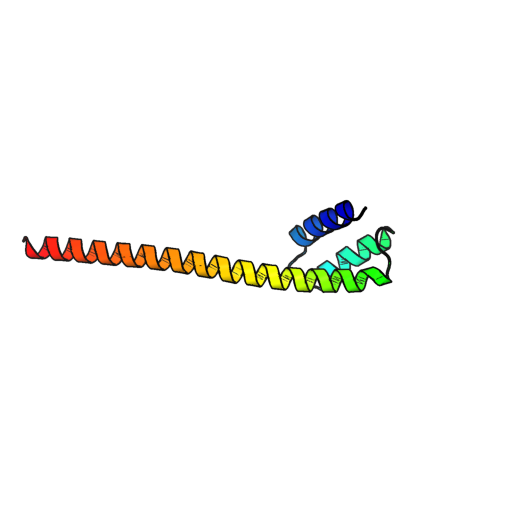RG A N 1
ATOM 555 C CA . ARG A 1 71 ? 14.906 -1.861 -19.300 1.00 83.12 71 ARG A CA 1
ATOM 556 C C . ARG A 1 71 ? 15.257 -2.839 -20.422 1.00 83.12 71 ARG A C 1
ATOM 558 O O . ARG A 1 71 ? 16.173 -2.575 -21.197 1.00 83.12 71 ARG A O 1
ATOM 565 N N . LYS A 1 72 ? 14.536 -3.961 -20.537 1.00 86.69 72 LYS A N 1
ATOM 566 C CA . LYS A 1 72 ? 14.731 -4.919 -21.641 1.00 86.69 72 LYS A CA 1
ATOM 567 C C . LYS A 1 72 ? 14.411 -4.299 -23.000 1.00 86.69 72 LYS A C 1
ATOM 569 O O . LYS A 1 72 ? 15.121 -4.589 -23.959 1.00 86.69 72 LYS A O 1
ATOM 574 N N . LYS A 1 73 ? 13.364 -3.474 -23.086 1.00 86.75 73 LYS A N 1
ATOM 575 C CA . LYS A 1 73 ? 12.964 -2.793 -24.324 1.00 86.75 73 LYS A CA 1
ATOM 576 C C . LYS A 1 73 ? 14.042 -1.801 -24.768 1.00 86.75 73 LYS A C 1
ATOM 578 O O . LYS A 1 73 ? 14.596 -1.968 -25.846 1.00 86.75 73 LYS A O 1
ATOM 583 N N . ILE A 1 74 ? 14.472 -0.923 -23.860 1.00 82.12 74 ILE A N 1
ATOM 584 C CA . ILE A 1 74 ? 15.567 0.033 -24.094 1.00 82.12 74 ILE A CA 1
ATOM 585 C C . ILE A 1 74 ? 16.854 -0.687 -24.518 1.00 82.12 74 ILE A C 1
ATOM 587 O O . ILE A 1 74 ? 17.512 -0.286 -25.470 1.00 82.12 74 ILE A O 1
ATOM 591 N N . SER A 1 75 ? 17.215 -1.786 -23.850 1.00 79.75 75 SER A N 1
ATOM 592 C CA . SER A 1 75 ? 18.427 -2.535 -24.196 1.00 79.75 75 SER A CA 1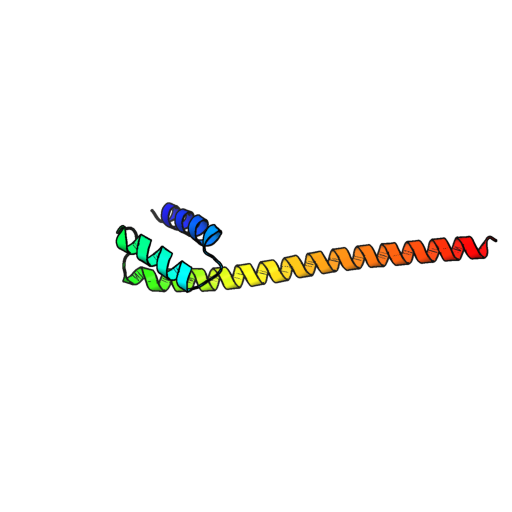
ATOM 593 C C . SER A 1 75 ? 18.350 -3.187 -25.586 1.00 79.75 75 SER A C 1
ATOM 595 O O . SER A 1 75 ? 19.354 -3.229 -26.295 1.00 79.75 75 SER A O 1
ATOM 597 N N . LYS A 1 76 ? 17.168 -3.655 -26.016 1.00 83.31 76 LYS A N 1
ATOM 598 C CA . LYS A 1 76 ? 16.957 -4.131 -27.393 1.00 83.31 76 LYS A CA 1
ATOM 599 C C . LYS A 1 76 ? 17.094 -3.000 -28.413 1.00 83.31 76 LYS A C 1
ATOM 601 O O . LYS A 1 76 ? 17.738 -3.212 -29.438 1.00 83.31 76 LYS A O 1
ATOM 606 N N . ASP A 1 77 ? 16.546 -1.827 -28.111 1.00 82.75 77 ASP A N 1
ATOM 607 C CA . ASP A 1 77 ? 16.590 -0.661 -28.998 1.00 82.75 77 ASP A CA 1
ATOM 608 C C . ASP A 1 77 ? 18.020 -0.112 -29.145 1.00 82.75 77 ASP A C 1
ATOM 610 O O . ASP A 1 77 ? 18.470 0.185 -30.248 1.00 82.75 77 ASP A O 1
ATOM 614 N N . ILE A 1 78 ? 18.799 -0.079 -28.059 1.00 77.38 78 ILE A N 1
ATOM 615 C CA . ILE A 1 78 ? 20.222 0.296 -28.111 1.00 77.38 78 ILE A CA 1
ATOM 616 C C . ILE A 1 78 ? 21.014 -0.685 -28.988 1.00 77.38 78 ILE A C 1
ATOM 618 O O . ILE A 1 78 ? 21.814 -0.258 -29.823 1.00 77.38 78 ILE A O 1
ATOM 622 N N . ASN A 1 79 ? 20.776 -1.992 -28.839 1.00 76.31 79 ASN A N 1
ATOM 623 C CA . ASN A 1 79 ? 21.467 -3.028 -29.613 1.00 76.31 79 ASN A CA 1
ATOM 624 C C . ASN A 1 79 ? 21.110 -2.998 -31.109 1.00 76.31 79 ASN A C 1
ATOM 626 O O . ASN A 1 79 ? 21.955 -3.286 -31.960 1.00 76.31 79 ASN A O 1
ATOM 630 N N . SER A 1 80 ? 19.864 -2.668 -31.457 1.00 76.62 80 SER A N 1
ATOM 631 C CA . SER A 1 80 ? 19.453 -2.528 -32.857 1.00 76.62 80 SER A CA 1
ATOM 632 C C . SER A 1 80 ? 20.068 -1.278 -33.497 1.00 76.62 80 SER A C 1
ATOM 634 O O . SER A 1 80 ? 20.577 -1.355 -34.618 1.00 76.62 80 SER A O 1
ATOM 636 N N . LEU A 1 81 ? 20.130 -0.163 -32.762 1.00 75.25 81 LEU A N 1
ATOM 637 C CA . LEU A 1 81 ? 20.798 1.068 -33.188 1.00 75.25 81 LEU A CA 1
ATOM 638 C C . LEU A 1 81 ? 22.297 0.858 -33.427 1.00 75.25 81 LEU A C 1
ATOM 640 O O . LEU A 1 81 ? 22.810 1.250 -34.475 1.00 75.25 81 LEU A O 1
ATOM 644 N N . THR A 1 82 ? 22.997 0.180 -32.513 1.00 73.25 82 THR A N 1
ATOM 645 C CA . THR A 1 82 ? 24.436 -0.113 -32.671 1.00 73.25 82 THR A CA 1
ATOM 646 C C . THR A 1 82 ? 24.718 -1.008 -33.874 1.00 73.25 82 THR A C 1
ATOM 648 O O . THR A 1 82 ? 25.656 -0.736 -34.623 1.00 73.25 82 THR A O 1
ATOM 651 N N . ARG A 1 83 ? 23.891 -2.030 -34.134 1.00 71.00 83 ARG A N 1
ATOM 652 C CA . ARG A 1 83 ? 24.027 -2.860 -35.347 1.00 71.00 83 ARG A CA 1
ATOM 653 C C . ARG A 1 83 ? 23.797 -2.069 -36.631 1.00 71.00 83 ARG A C 1
ATOM 655 O O . ARG A 1 83 ? 24.505 -2.288 -37.611 1.00 71.00 83 ARG A O 1
ATOM 662 N N . ASN A 1 84 ? 22.822 -1.164 -36.639 1.00 74.12 84 ASN A N 1
ATOM 663 C CA . ASN A 1 84 ? 22.535 -0.338 -37.810 1.00 74.12 84 ASN A CA 1
ATOM 664 C C . ASN A 1 84 ? 23.658 0.672 -38.081 1.00 74.12 84 ASN A C 1
ATOM 666 O O . ASN A 1 84 ? 24.048 0.850 -39.234 1.00 74.12 84 ASN A O 1
ATOM 670 N N . LEU A 1 85 ? 24.240 1.265 -37.034 1.00 71.25 85 LEU A N 1
ATOM 671 C CA . LEU A 1 85 ? 25.412 2.138 -37.147 1.00 71.25 85 LEU A CA 1
ATOM 672 C C . LEU A 1 85 ? 26.654 1.376 -37.636 1.00 71.25 85 LEU A C 1
ATOM 674 O O . LEU A 1 85 ? 27.355 1.863 -38.521 1.00 71.25 85 LEU A O 1
ATOM 678 N N . ALA A 1 86 ? 26.891 0.160 -37.134 1.00 65.50 86 ALA A N 1
ATOM 679 C CA . ALA A 1 86 ? 27.989 -0.693 -37.590 1.00 65.50 86 ALA A CA 1
ATOM 680 C C . ALA A 1 86 ? 27.848 -1.076 -39.075 1.00 65.50 86 ALA A C 1
ATOM 682 O O . ALA A 1 86 ? 28.800 -0.950 -39.839 1.00 65.50 86 ALA A O 1
ATOM 683 N N . LYS A 1 87 ? 26.642 -1.454 -39.522 1.00 65.81 87 LYS A N 1
ATOM 684 C CA . LYS A 1 87 ? 26.368 -1.740 -40.942 1.00 65.81 87 LYS A CA 1
ATOM 685 C C . LYS A 1 87 ? 26.553 -0.522 -41.848 1.00 65.81 87 LYS A C 1
ATOM 687 O O . LYS A 1 87 ? 26.958 -0.682 -42.994 1.00 65.81 87 LYS A O 1
ATOM 692 N N . LYS A 1 88 ? 26.252 0.683 -41.353 1.00 66.69 88 LYS A N 1
ATOM 693 C CA . LYS A 1 88 ? 26.412 1.930 -42.113 1.00 66.69 88 LYS A CA 1
ATOM 694 C C . LYS A 1 88 ? 27.884 2.339 -42.252 1.00 66.69 88 LYS A C 1
ATOM 696 O O . LYS A 1 88 ? 28.246 2.885 -43.282 1.00 66.69 88 LYS A O 1
ATOM 701 N N . ARG A 1 89 ? 28.727 2.018 -41.260 1.00 57.03 89 ARG A N 1
ATOM 702 C CA . ARG A 1 89 ? 30.188 2.216 -41.308 1.00 57.03 89 ARG A CA 1
ATOM 703 C C . ARG A 1 89 ? 30.935 1.229 -42.210 1.00 57.03 89 ARG A C 1
ATOM 705 O O . ARG A 1 89 ? 31.989 1.586 -42.693 1.00 57.03 89 ARG A O 1
ATOM 712 N N . ILE A 1 90 ? 30.412 0.020 -42.422 1.00 58.12 90 ILE A N 1
ATOM 713 C CA . ILE A 1 90 ? 31.030 -0.998 -43.303 1.00 58.12 90 ILE A CA 1
ATOM 714 C C . ILE A 1 90 ? 30.701 -0.748 -44.792 1.00 58.12 90 ILE A C 1
ATOM 716 O O . ILE A 1 90 ? 31.327 -1.323 -45.673 1.00 58.12 90 ILE A O 1
ATOM 720 N N . LYS A 1 91 ? 29.697 0.091 -45.084 1.00 54.59 91 LYS A N 1
ATOM 721 C CA . LYS A 1 91 ? 29.275 0.462 -46.448 1.00 54.59 91 LYS A CA 1
ATOM 722 C C . LYS A 1 91 ? 29.903 1.766 -46.977 1.00 54.59 91 LYS A C 1
ATOM 724 O O . LYS A 1 91 ? 29.566 2.155 -48.093 1.00 54.59 91 LYS A O 1
ATOM 729 N N . LEU A 1 92 ? 30.736 2.436 -46.180 1.00 48.03 92 LEU A N 1
ATOM 730 C CA . LEU A 1 92 ? 31.565 3.589 -46.557 1.00 48.03 92 LEU A CA 1
ATOM 731 C C . LEU A 1 92 ? 33.015 3.123 -46.658 1.00 48.03 92 LEU A C 1
ATOM 733 O O . LEU A 1 92 ? 33.713 3.634 -47.553 1.00 48.03 92 LEU A O 1
#

Sequence (92 aa):
MKETIRDIFLMGVGAASLTRKKAENTVRALVKKGILDNKQSGEIINRMMREKAKIQERLKKEGTAEVRKTRKKISKDINSLTRNLAKKRIKL